Protein AF-A0A849TVD0-F1 (afdb_monomer)

Solvent-accessible surface area (backbone atoms only — not comparable to full-atom values): 4181 Å² total; per-residue (Å²): 132,63,68,66,62,55,52,52,53,52,50,52,52,52,49,52,53,51,51,53,46,41,61,73,60,44,51,60,53,58,52,50,34,46,80,69,67,76,49,68,92,72,81,79,79,86,77,76,86,80,84,80,72,79,79,78,73,79,78,76,80,78,128

Secondary structure (DSSP, 8-state):
--HHHHHHHHHHHHHHHHHHHIIIIIHHHHHHHHHTT-S-SS--PPPP----PPPPP------

Mean predicted aligned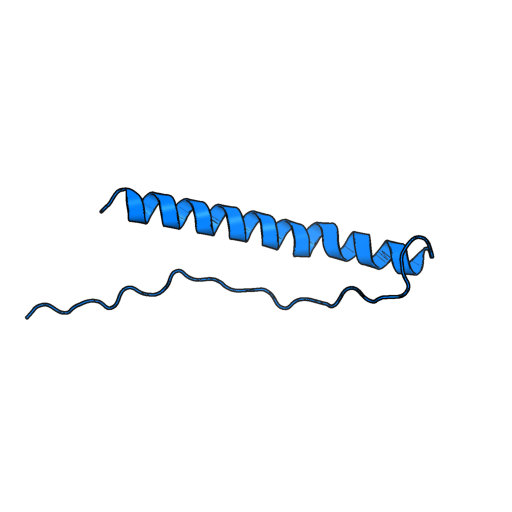 error: 8.77 Å

pLDDT: mean 80.47, std 13.35, range [43.22, 92.44]

Sequence (63 aa):
MNDVGQALGKSVSAYNRAVGSLETRILPAARRFKELGVSSDRDIPVLESAGVVPRKTLTFDIE

Radius of gyration: 18.6 Å; Cα con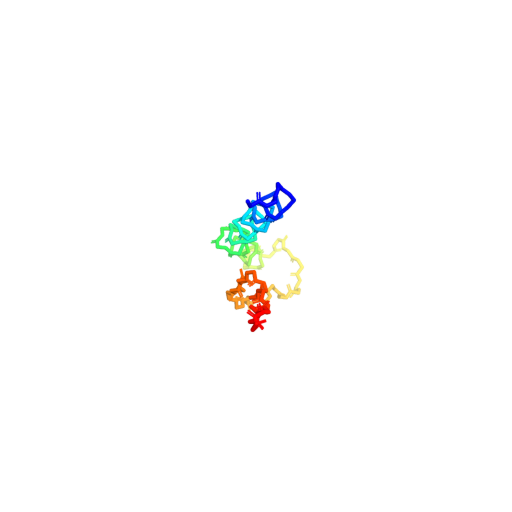tacts (8 Å, |Δi|>4): 18; chains: 1; bounding box: 47×24×43 Å

Foldseek 3Di:
DDPVVVVVVVVVVVVLVVVVCCLPPPLVVVQVCVVVVNDDPDDDDNDDRDDDDPDPPPPPPDD

Structure (mmCIF, N/CA/C/O backbone):
data_AF-A0A849TVD0-F1
#
_entry.id   AF-A0A849TVD0-F1
#
loop_
_atom_s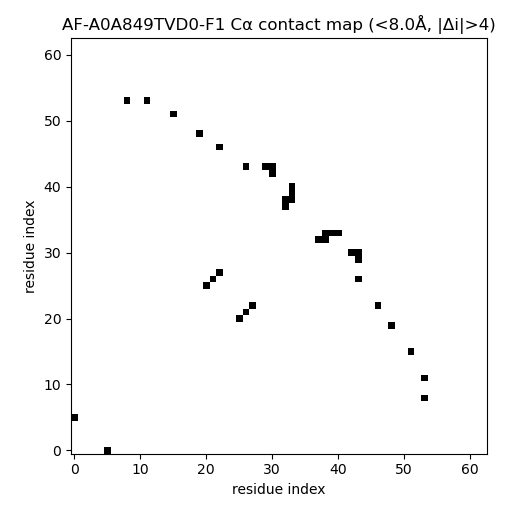ite.group_PDB
_atom_site.id
_atom_site.type_symbol
_atom_site.label_atom_id
_atom_site.label_alt_id
_atom_site.label_comp_id
_atom_site.label_asym_id
_atom_site.label_entity_id
_atom_site.label_seq_id
_atom_site.pdbx_PDB_ins_code
_atom_site.Cartn_x
_atom_site.Cartn_y
_atom_site.Cartn_z
_atom_site.occupancy
_atom_site.B_iso_or_equiv
_atom_site.auth_seq_id
_atom_site.auth_comp_id
_atom_site.auth_asym_id
_atom_site.auth_atom_id
_atom_site.pdbx_PDB_model_num
ATOM 1 N N . MET A 1 1 ? 19.835 -1.415 -23.895 1.00 55.34 1 MET A N 1
ATOM 2 C CA . MET A 1 1 ? 18.679 -1.844 -23.076 1.00 55.34 1 MET A CA 1
ATOM 3 C C . MET A 1 1 ? 17.442 -1.226 -23.713 1.00 55.34 1 MET A C 1
ATOM 5 O O . MET A 1 1 ? 17.457 -0.029 -23.929 1.00 55.34 1 MET A O 1
ATOM 9 N N . ASN A 1 2 ? 16.464 -2.028 -24.133 1.00 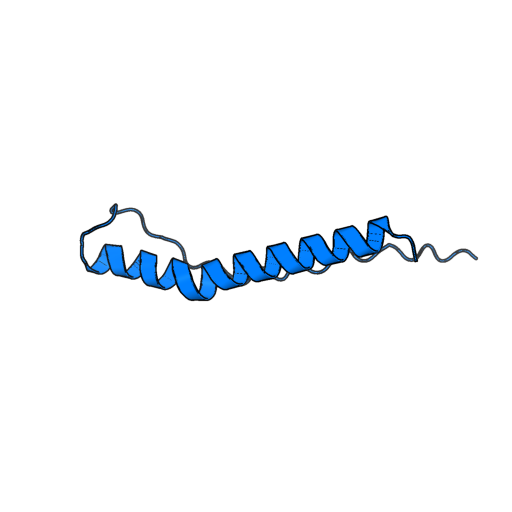81.69 2 ASN A N 1
ATOM 10 C CA . ASN A 1 2 ? 15.271 -1.579 -24.871 1.00 81.69 2 ASN A CA 1
ATOM 11 C C . ASN A 1 2 ? 14.382 -0.657 -23.994 1.00 81.69 2 ASN A C 1
ATOM 13 O O . ASN A 1 2 ? 14.062 -1.031 -22.862 1.00 81.69 2 ASN A O 1
ATOM 17 N N . ASP A 1 3 ? 13.965 0.503 -24.522 1.00 85.31 3 ASP A N 1
ATOM 18 C CA . ASP A 1 3 ? 13.135 1.522 -23.846 1.00 85.31 3 ASP A CA 1
ATOM 19 C C . ASP A 1 3 ? 11.823 0.969 -23.260 1.00 85.31 3 ASP A C 1
ATOM 21 O O . ASP A 1 3 ? 11.406 1.352 -22.163 1.00 85.31 3 ASP A O 1
ATOM 25 N N . VAL A 1 4 ? 11.202 0.001 -23.939 1.00 87.38 4 VAL A N 1
ATOM 26 C CA . VAL A 1 4 ? 9.979 -0.687 -23.492 1.00 87.38 4 VAL A CA 1
ATOM 27 C C . VAL A 1 4 ? 10.219 -1.435 -22.182 1.00 87.38 4 VAL A C 1
ATOM 29 O O . VAL A 1 4 ? 9.396 -1.368 -21.268 1.00 87.38 4 VAL A O 1
ATOM 32 N N . GLY A 1 5 ? 11.364 -2.113 -22.052 1.00 83.62 5 GLY A N 1
ATOM 33 C CA . GLY A 1 5 ? 11.717 -2.837 -20.830 1.00 83.62 5 GLY A CA 1
ATOM 34 C C . GLY A 1 5 ? 11.875 -1.897 -19.634 1.00 83.62 5 GLY A C 1
ATOM 35 O O . GLY A 1 5 ? 11.402 -2.195 -18.536 1.00 83.62 5 GLY A O 1
ATOM 36 N N . GLN A 1 6 ? 12.477 -0.725 -19.854 1.00 85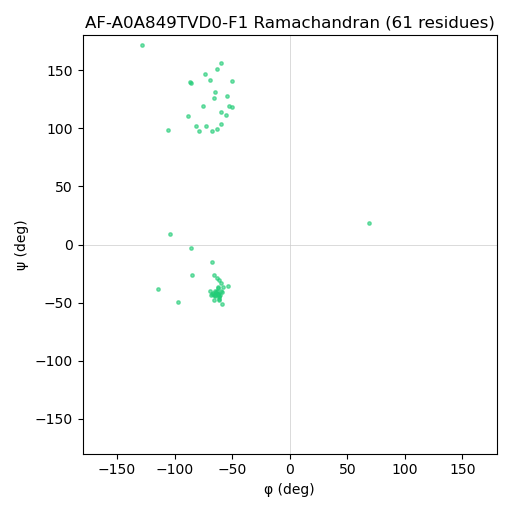.25 6 GLN A N 1
ATOM 37 C CA . GLN A 1 6 ? 12.634 0.282 -18.806 1.00 85.25 6 GLN A CA 1
ATOM 38 C C . GLN A 1 6 ? 11.285 0.893 -18.394 1.00 85.25 6 GLN A C 1
ATOM 40 O O . GLN A 1 6 ? 11.021 1.051 -17.199 1.00 85.25 6 GLN A O 1
ATOM 45 N N . ALA A 1 7 ? 10.427 1.224 -19.363 1.00 89.06 7 ALA A N 1
ATOM 46 C CA . ALA A 1 7 ? 9.097 1.768 -19.097 1.00 89.06 7 ALA A CA 1
ATOM 47 C C . ALA A 1 7 ? 8.235 0.781 -18.296 1.00 89.06 7 ALA A C 1
ATOM 49 O O . ALA A 1 7 ? 7.633 1.163 -17.290 1.00 89.06 7 ALA A O 1
ATOM 50 N N . LEU A 1 8 ? 8.247 -0.500 -18.675 1.00 86.75 8 LEU A N 1
ATOM 51 C CA . LEU A 1 8 ? 7.512 -1.538 -17.957 1.00 86.75 8 LEU A CA 1
ATOM 52 C C . LEU A 1 8 ? 8.020 -1.702 -16.516 1.00 86.75 8 LEU A C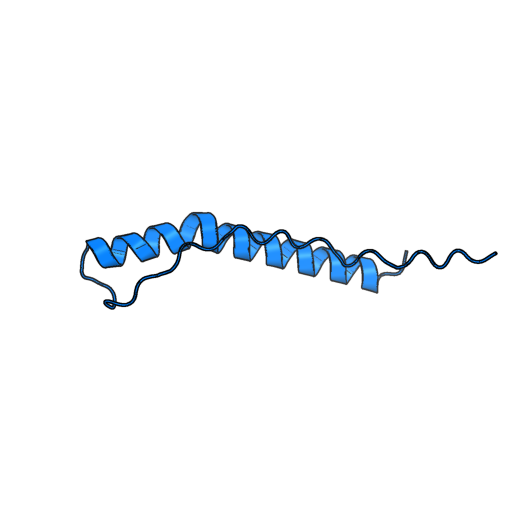 1
ATOM 54 O O . LEU A 1 8 ? 7.216 -1.762 -15.586 1.00 86.75 8 LEU A O 1
ATOM 58 N N . GLY A 1 9 ? 9.342 -1.691 -16.311 1.00 85.50 9 GLY A N 1
ATOM 59 C CA . GLY A 1 9 ? 9.939 -1.743 -14.972 1.00 85.50 9 GLY A CA 1
ATOM 60 C C . GLY A 1 9 ? 9.506 -0.580 -14.069 1.00 85.50 9 GLY A C 1
ATOM 61 O O . GLY A 1 9 ? 9.186 -0.786 -12.892 1.00 85.50 9 GLY A O 1
ATOM 62 N N . LYS A 1 10 ? 9.422 0.639 -14.619 1.00 89.88 10 LYS A N 1
ATOM 63 C CA . LYS A 1 10 ? 8.915 1.817 -13.892 1.00 89.88 10 LYS A CA 1
ATOM 64 C C . LYS A 1 10 ? 7.435 1.670 -13.527 1.00 89.88 10 LYS A C 1
ATOM 66 O O . LYS A 1 10 ? 7.081 1.935 -12.379 1.00 89.88 10 LYS A O 1
ATOM 71 N N . SER A 1 11 ? 6.592 1.210 -14.452 1.00 89.31 11 SER A N 1
ATOM 72 C CA . SER A 1 11 ? 5.158 1.009 -14.199 1.00 89.31 11 SER A CA 1
ATOM 73 C C . SER A 1 11 ? 4.903 -0.013 -13.092 1.00 89.31 11 SER A C 1
ATOM 75 O O . SER A 1 11 ? 4.128 0.261 -12.175 1.00 89.31 11 SER A O 1
ATOM 77 N N . VAL A 1 12 ? 5.604 -1.152 -13.119 1.00 86.81 12 VAL A N 1
ATOM 78 C CA . VAL A 1 12 ? 5.516 -2.169 -12.055 1.00 86.81 12 VAL A CA 1
ATOM 79 C C . VAL A 1 12 ? 5.942 -1.583 -10.708 1.00 86.81 12 VAL A C 1
ATOM 81 O O . VAL A 1 12 ? 5.254 -1.767 -9.706 1.00 86.81 12 VAL A O 1
ATOM 84 N N . SER A 1 13 ? 7.032 -0.812 -10.681 1.00 87.00 13 SER A N 1
ATOM 85 C CA . SER A 1 13 ? 7.510 -0.170 -9.449 1.00 87.00 13 SER A CA 1
ATOM 86 C C . SER A 1 13 ? 6.492 0.825 -8.877 1.00 87.00 13 SER A C 1
ATOM 88 O O . SER A 1 13 ? 6.258 0.847 -7.667 1.00 87.00 13 SER A O 1
ATOM 90 N N . ALA A 1 14 ? 5.861 1.636 -9.733 1.00 91.56 14 ALA A N 1
ATOM 91 C CA . ALA A 1 14 ? 4.833 2.591 -9.323 1.00 91.56 14 ALA A CA 1
ATOM 92 C C . ALA A 1 14 ? 3.576 1.887 -8.788 1.00 91.56 14 ALA A C 1
ATOM 94 O O . ALA A 1 14 ? 3.065 2.271 -7.733 1.00 91.56 14 ALA A O 1
ATOM 95 N N . TYR A 1 15 ? 3.125 0.831 -9.471 1.00 89.81 15 TYR A N 1
ATOM 96 C CA . TYR A 1 15 ? 2.003 0.002 -9.032 1.00 89.81 15 TYR A CA 1
ATOM 97 C C . TYR A 1 15 ? 2.266 -0.611 -7.651 1.00 89.81 15 TYR A C 1
ATOM 99 O O . TYR A 1 15 ? 1.476 -0.408 -6.729 1.00 89.81 15 TYR A O 1
ATOM 107 N N . ASN A 1 16 ? 3.418 -1.264 -7.468 1.00 87.06 16 ASN A N 1
ATOM 108 C CA . ASN A 1 16 ? 3.784 -1.886 -6.193 1.00 87.06 16 ASN A CA 1
ATOM 109 C C . ASN A 1 16 ? 3.835 -0.862 -5.051 1.00 87.06 16 ASN A C 1
ATOM 111 O O . ASN A 1 16 ? 3.361 -1.129 -3.948 1.00 87.06 16 ASN A O 1
ATOM 115 N N . ARG A 1 17 ? 4.356 0.345 -5.309 1.00 88.12 17 ARG A N 1
ATOM 116 C CA . ARG A 1 17 ? 4.375 1.426 -4.313 1.00 88.12 17 ARG A CA 1
ATOM 117 C C . ARG A 1 17 ? 2.966 1.882 -3.920 1.00 88.12 17 ARG A C 1
ATOM 119 O O . ARG A 1 17 ? 2.724 2.158 -2.742 1.00 88.12 17 ARG A O 1
ATOM 126 N N . ALA A 1 18 ? 2.056 1.989 -4.887 1.00 91.50 18 ALA A N 1
ATOM 127 C CA . ALA A 1 18 ? 0.671 2.376 -4.635 1.00 91.50 18 ALA A CA 1
ATOM 128 C C . ALA A 1 18 ? -0.065 1.311 -3.808 1.00 91.50 18 ALA A C 1
ATOM 130 O O . ALA A 1 18 ? -0.658 1.646 -2.781 1.00 91.50 18 ALA A O 1
ATOM 131 N N . VAL A 1 19 ? 0.050 0.037 -4.194 1.00 88.44 19 VAL A N 1
ATOM 132 C CA . VAL A 1 19 ? -0.550 -1.093 -3.466 1.00 88.44 19 VAL A CA 1
ATOM 133 C C . VAL A 1 19 ? 0.013 -1.197 -2.049 1.00 88.44 19 VAL A C 1
ATOM 135 O O . VAL A 1 19 ? -0.757 -1.194 -1.093 1.00 88.44 19 VAL A O 1
ATOM 138 N N . GLY A 1 20 ? 1.337 -1.141 -1.881 1.00 86.94 20 GLY A N 1
ATOM 139 C CA . GLY A 1 20 ? 1.947 -1.162 -0.548 1.00 86.94 20 GLY A CA 1
ATOM 140 C C . GLY A 1 20 ? 1.499 0.012 0.334 1.00 86.94 20 GLY A C 1
ATOM 141 O O . GLY A 1 20 ? 1.321 -0.138 1.543 1.00 86.94 20 GLY A O 1
ATOM 142 N N . SER A 1 21 ? 1.243 1.187 -0.251 1.00 89.56 21 SER A N 1
ATOM 143 C CA . SER A 1 21 ? 0.679 2.327 0.490 1.00 89.56 21 SER A CA 1
ATOM 144 C C . SER A 1 21 ? -0.774 2.083 0.907 1.00 89.56 21 SER A C 1
ATOM 146 O O . SER A 1 21 ? -1.151 2.422 2.029 1.00 89.56 21 SER A O 1
ATOM 148 N N . LEU A 1 22 ? -1.586 1.480 0.034 1.00 91.06 22 LEU A N 1
ATOM 149 C CA . LEU A 1 22 ? -2.968 1.106 0.338 1.00 91.06 22 LEU A CA 1
ATOM 150 C C . LEU A 1 22 ? -3.018 0.096 1.495 1.00 91.06 22 LEU A C 1
ATOM 152 O O . LEU A 1 22 ? -3.756 0.299 2.461 1.00 91.06 22 LEU A O 1
ATOM 156 N N . GLU A 1 23 ? -2.186 -0.941 1.437 1.00 88.12 23 GLU A N 1
ATOM 157 C CA . GLU A 1 23 ? -2.117 -2.005 2.443 1.00 88.12 23 GLU A CA 1
ATOM 158 C C . GLU A 1 23 ? -1.656 -1.505 3.812 1.00 88.12 23 GLU A C 1
ATOM 160 O O . GLU A 1 23 ? -2.237 -1.867 4.836 1.00 88.12 23 GLU A O 1
ATOM 165 N N . THR A 1 24 ? -0.632 -0.650 3.837 1.00 87.94 24 THR A N 1
ATOM 166 C CA . THR A 1 24 ? -0.014 -0.195 5.092 1.00 87.94 24 THR A CA 1
ATOM 167 C C . THR A 1 24 ? -0.723 0.997 5.724 1.00 87.94 24 THR A C 1
ATOM 169 O O . THR A 1 24 ? -0.642 1.168 6.940 1.00 87.94 24 THR A O 1
ATOM 172 N N . ARG A 1 25 ? -1.414 1.835 4.937 1.00 90.44 25 ARG A N 1
ATOM 173 C CA . ARG A 1 25 ? -1.994 3.098 5.435 1.00 90.44 25 ARG A CA 1
ATOM 174 C C . ARG A 1 25 ? -3.513 3.123 5.418 1.00 90.44 25 ARG A C 1
ATOM 176 O O . ARG A 1 25 ? -4.111 3.674 6.336 1.00 90.44 25 ARG A O 1
ATOM 183 N N . ILE A 1 26 ? -4.139 2.547 4.393 1.00 91.56 26 ILE A N 1
ATOM 184 C CA . ILE A 1 26 ? -5.582 2.699 4.167 1.00 91.56 26 ILE A CA 1
ATOM 185 C C . ILE A 1 26 ? -6.363 1.514 4.729 1.00 91.56 26 ILE A C 1
ATOM 187 O O . ILE A 1 26 ? -7.301 1.722 5.496 1.00 91.56 26 ILE A O 1
ATOM 191 N N . LEU A 1 27 ? -5.966 0.275 4.419 1.00 91.62 27 LEU A N 1
ATOM 192 C CA . LEU A 1 27 ? -6.673 -0.916 4.909 1.00 91.62 27 LEU A CA 1
ATOM 193 C C . LEU A 1 27 ? -6.767 -0.996 6.448 1.00 91.62 27 LEU A C 1
ATOM 195 O O . LEU A 1 27 ? -7.821 -1.400 6.943 1.00 91.62 27 LEU A O 1
ATOM 199 N N . PRO A 1 28 ? -5.755 -0.581 7.242 1.00 90.06 28 PRO A N 1
ATOM 200 C CA . PRO A 1 28 ? -5.890 -0.528 8.695 1.00 90.06 28 PRO A CA 1
ATOM 201 C C . PRO A 1 28 ? -6.940 0.487 9.160 1.00 90.06 28 PRO A C 1
ATOM 203 O O . PRO A 1 28 ? -7.701 0.192 10.075 1.00 90.06 28 PRO A O 1
ATOM 206 N N . ALA A 1 29 ? -7.012 1.661 8.526 1.00 90.62 29 ALA A N 1
ATOM 207 C CA . ALA A 1 29 ? -8.021 2.669 8.849 1.00 90.62 29 ALA A CA 1
ATOM 208 C C . ALA A 1 29 ? -9.432 2.183 8.482 1.00 90.62 29 ALA A C 1
ATOM 210 O O . ALA A 1 29 ? -10.355 2.324 9.280 1.00 90.62 29 ALA A O 1
ATOM 211 N N . ALA A 1 30 ? -9.580 1.531 7.326 1.00 91.62 30 ALA A N 1
ATOM 212 C CA . ALA A 1 30 ? -10.846 0.943 6.902 1.00 91.62 30 ALA A CA 1
ATOM 213 C C . ALA A 1 30 ? -11.335 -0.157 7.864 1.00 91.62 30 ALA A C 1
ATOM 215 O O . ALA A 1 30 ? -12.527 -0.231 8.143 1.00 91.62 30 ALA A O 1
ATOM 216 N N . ARG A 1 31 ? -10.429 -0.965 8.439 1.00 90.94 31 ARG A N 1
ATOM 217 C CA . ARG A 1 31 ? -10.784 -1.946 9.484 1.00 90.94 31 ARG A CA 1
ATOM 218 C C . ARG A 1 31 ? -11.337 -1.286 10.751 1.00 90.94 31 ARG A C 1
ATOM 220 O O . ARG A 1 31 ? -12.308 -1.782 11.310 1.00 90.94 31 ARG A O 1
ATOM 227 N N . ARG A 1 32 ? -10.799 -0.130 11.157 1.00 90.12 32 ARG A N 1
ATOM 228 C CA . ARG A 1 32 ? -11.299 0.623 12.326 1.00 90.12 32 ARG A CA 1
ATOM 229 C C . ARG A 1 32 ? -12.716 1.165 12.131 1.00 90.12 32 ARG A C 1
ATOM 231 O O . ARG A 1 32 ? -13.439 1.339 13.101 1.00 90.12 32 ARG A O 1
ATOM 238 N N . PHE A 1 33 ? -13.157 1.404 10.895 1.00 92.44 33 PHE A N 1
ATOM 239 C CA . PHE A 1 33 ? -14.547 1.801 10.639 1.00 92.44 33 PHE A CA 1
ATOM 240 C C . PHE A 1 33 ? -15.557 0.719 11.031 1.00 92.44 33 PHE A C 1
ATOM 242 O O . PHE A 1 33 ? -16.662 1.058 11.458 1.00 92.44 33 PHE A O 1
ATOM 249 N N . LYS A 1 34 ? -15.160 -0.559 10.976 1.00 87.69 34 LYS A N 1
ATOM 250 C CA . LYS A 1 34 ? -15.979 -1.667 11.477 1.00 87.69 34 LYS A CA 1
ATOM 251 C C . LYS A 1 34 ? -16.120 -1.614 12.996 1.00 87.69 34 LYS A C 1
ATOM 253 O O . LYS A 1 34 ? -17.223 -1.760 13.506 1.00 87.69 34 LYS A O 1
ATOM 258 N N . GLU A 1 35 ? -15.032 -1.328 13.711 1.00 86.88 35 GLU A N 1
ATOM 259 C CA . GLU A 1 35 ? -15.040 -1.157 15.175 1.00 86.88 35 GLU A CA 1
ATOM 260 C C . GLU A 1 35 ? -15.943 0.007 15.615 1.00 86.88 35 GLU A C 1
ATOM 262 O O . GLU A 1 35 ? -16.549 -0.040 16.681 1.00 86.88 35 GLU A O 1
ATOM 267 N N . LEU A 1 36 ? -16.067 1.037 14.773 1.00 91.12 36 LEU A N 1
ATOM 268 C CA . LEU A 1 36 ? -16.925 2.201 15.004 1.00 91.12 36 LEU A CA 1
ATOM 269 C C . LEU A 1 36 ? -18.380 2.001 14.545 1.00 91.12 36 LEU A C 1
ATOM 271 O O . LEU A 1 36 ? -19.193 2.908 14.710 1.00 91.12 36 LEU A O 1
ATOM 275 N N . GLY A 1 37 ? -18.716 0.853 13.948 1.00 89.50 37 GLY A N 1
ATOM 276 C CA . GLY A 1 37 ? -20.068 0.560 13.462 1.00 89.50 37 GLY A CA 1
ATOM 277 C C . GLY A 1 37 ? -20.514 1.400 12.258 1.00 89.50 37 GLY A C 1
ATOM 278 O O . GLY A 1 37 ? -21.710 1.498 11.997 1.00 89.50 37 GLY A O 1
ATOM 279 N N . VAL A 1 38 ? -19.581 2.018 11.523 1.00 92.06 38 VAL A N 1
ATOM 280 C CA . VAL A 1 38 ? -19.881 2.897 10.370 1.00 92.06 38 VAL A CA 1
ATOM 281 C C . VAL A 1 38 ? -19.609 2.237 9.010 1.00 92.06 38 VAL A C 1
ATOM 283 O O . VAL A 1 38 ? -19.648 2.902 7.976 1.00 92.06 38 VAL A O 1
ATOM 286 N N . SER A 1 39 ? -19.324 0.932 8.985 1.00 88.75 39 SER A N 1
ATOM 287 C CA . SER A 1 39 ? -19.079 0.153 7.763 1.00 88.75 39 SER A CA 1
ATOM 288 C C . SER A 1 39 ? -19.930 -1.116 7.702 1.00 88.75 39 SER A C 1
ATOM 290 O O . SER A 1 39 ? -20.557 -1.500 8.682 1.00 88.75 39 SER A O 1
ATOM 292 N N . SER A 1 40 ? -19.913 -1.807 6.557 1.00 86.19 40 SER A N 1
ATOM 293 C CA . SER A 1 40 ? -20.553 -3.122 6.416 1.00 86.19 40 SER A CA 1
ATOM 294 C C . SER A 1 40 ? -19.976 -4.164 7.381 1.00 86.19 40 SER A C 1
ATOM 296 O O . SER A 1 40 ? -18.787 -4.103 7.695 1.00 86.19 40 SER A O 1
ATOM 298 N N . ASP A 1 41 ? -20.757 -5.199 7.700 1.00 83.44 41 ASP A N 1
ATOM 299 C CA . ASP A 1 41 ? -20.327 -6.324 8.549 1.00 83.44 41 ASP A CA 1
ATOM 300 C C . ASP A 1 41 ? -19.242 -7.215 7.923 1.00 83.44 41 ASP A C 1
ATOM 302 O O . ASP A 1 41 ? -18.591 -7.999 8.619 1.00 83.44 41 ASP A O 1
ATOM 306 N N . ARG A 1 42 ? -19.016 -7.109 6.608 1.00 86.81 42 ARG A N 1
ATOM 307 C CA . ARG A 1 42 ? -17.994 -7.893 5.908 1.00 86.81 42 ARG A CA 1
ATOM 308 C C . ARG A 1 42 ? -16.595 -7.499 6.383 1.00 86.81 42 ARG A C 1
ATOM 310 O O . ARG A 1 42 ? -16.216 -6.334 6.304 1.00 86.81 42 ARG A O 1
ATOM 317 N N . ASP A 1 43 ? -15.816 -8.489 6.812 1.00 85.69 43 ASP A N 1
ATOM 318 C CA . ASP A 1 43 ? -14.425 -8.273 7.198 1.00 85.69 43 ASP A CA 1
ATOM 319 C C . ASP A 1 43 ? -13.528 -7.938 6.009 1.00 85.69 43 ASP A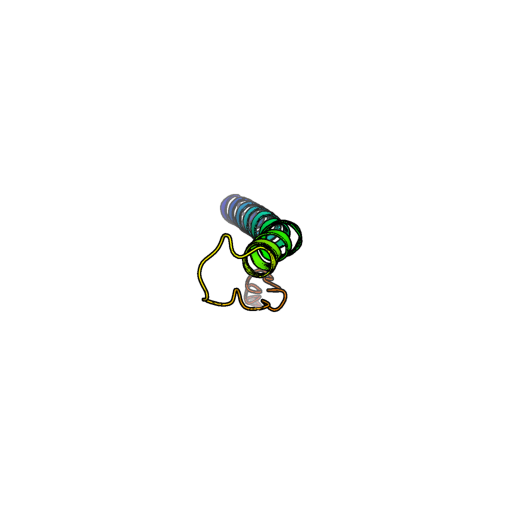 C 1
ATOM 321 O O . ASP A 1 43 ? -13.637 -8.517 4.926 1.00 85.69 43 ASP A O 1
ATOM 325 N N . ILE A 1 44 ? -12.600 -7.013 6.252 1.00 88.88 44 ILE A N 1
ATOM 326 C CA . ILE A 1 44 ? -11.498 -6.723 5.339 1.00 88.88 44 ILE A CA 1
ATOM 327 C C . ILE A 1 44 ? -10.354 -7.675 5.706 1.00 88.88 44 ILE A C 1
ATOM 329 O O . ILE A 1 44 ? -9.758 -7.499 6.777 1.00 88.88 44 ILE A O 1
ATOM 333 N N . PRO A 1 45 ? -10.020 -8.660 4.851 1.00 87.00 45 PRO A N 1
ATOM 334 C CA . PRO A 1 45 ? -8.988 -9.638 5.162 1.00 87.00 45 PRO A CA 1
ATOM 335 C C . PRO A 1 45 ? -7.620 -8.971 5.330 1.00 87.00 45 PRO A C 1
ATOM 337 O O . PRO A 1 45 ? -7.317 -7.933 4.730 1.00 87.00 45 PRO A O 1
ATOM 340 N N . VAL A 1 46 ? -6.780 -9.581 6.163 1.00 83.19 46 VAL A N 1
ATOM 341 C CA . VAL A 1 46 ? -5.359 -9.238 6.219 1.00 83.19 46 VAL A CA 1
ATOM 342 C C . VAL A 1 46 ? -4.704 -9.850 4.989 1.00 83.19 46 VAL A C 1
ATOM 344 O O . VAL A 1 46 ? -4.766 -11.059 4.790 1.00 83.19 46 VAL A O 1
ATOM 347 N N . LEU A 1 47 ? -4.134 -8.997 4.143 1.00 79.62 47 LEU A N 1
ATOM 348 C CA . LEU A 1 47 ? -3.406 -9.424 2.957 1.00 79.62 47 LEU A CA 1
ATOM 349 C C . LEU A 1 47 ? -1.957 -9.719 3.341 1.00 79.62 47 LEU A C 1
ATOM 351 O O . LEU A 1 47 ? -1.357 -8.978 4.123 1.00 79.62 47 LEU A O 1
ATOM 355 N N . GLU A 1 48 ? -1.402 -10.792 2.789 1.00 76.44 48 GLU A N 1
ATOM 356 C CA . GLU A 1 48 ? 0.038 -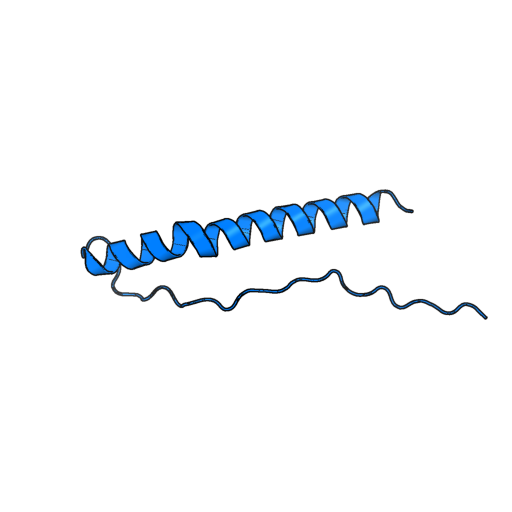11.024 2.839 1.00 76.44 48 GLU A CA 1
ATOM 357 C C . GLU A 1 48 ? 0.749 -10.063 1.884 1.00 76.44 48 GLU A C 1
ATOM 359 O O . GLU A 1 48 ? 0.225 -9.718 0.825 1.00 76.44 48 GLU A O 1
ATOM 364 N N . SER A 1 49 ? 1.957 -9.638 2.259 1.00 69.19 49 SER A N 1
ATOM 365 C CA . SER A 1 49 ? 2.775 -8.759 1.423 1.00 69.19 49 SER A CA 1
ATOM 366 C C . SER A 1 49 ? 3.059 -9.426 0.075 1.00 69.19 49 SER A C 1
ATOM 368 O O . SER A 1 49 ? 3.760 -10.439 0.003 1.00 69.19 49 SER A O 1
ATOM 370 N N . ALA A 1 50 ? 2.532 -8.851 -1.005 1.00 65.44 50 ALA A N 1
ATOM 371 C CA . ALA A 1 50 ? 2.772 -9.351 -2.349 1.00 65.44 50 ALA A CA 1
ATOM 372 C C . ALA A 1 50 ? 4.162 -8.910 -2.844 1.00 65.44 50 ALA A C 1
ATOM 374 O O . ALA A 1 50 ? 4.354 -7.802 -3.348 1.00 65.44 50 ALA A O 1
ATOM 375 N N . GLY A 1 51 ? 5.154 -9.794 -2.732 1.00 64.31 51 GLY A N 1
ATOM 376 C CA . GLY A 1 51 ? 6.446 -9.614 -3.391 1.00 64.31 51 GLY A CA 1
ATOM 377 C C . GLY A 1 51 ? 6.323 -9.849 -4.897 1.00 64.31 51 GLY A C 1
ATOM 378 O O . GLY A 1 51 ? 6.292 -10.993 -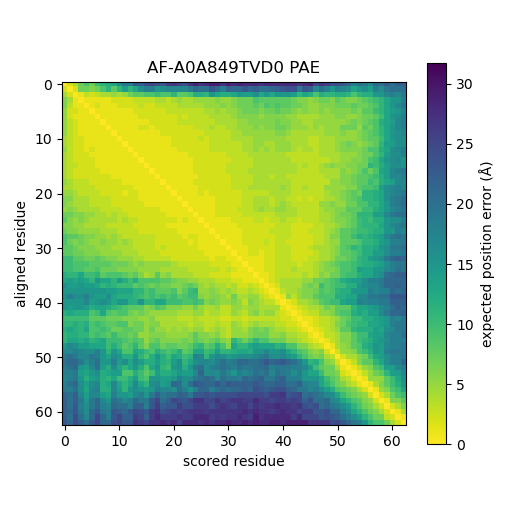5.339 1.00 64.31 51 GLY A O 1
ATOM 379 N N . VAL A 1 52 ? 6.280 -8.786 -5.704 1.00 62.94 52 VAL A N 1
ATOM 380 C CA . VAL A 1 52 ? 6.295 -8.903 -7.173 1.00 62.94 52 VAL A CA 1
ATOM 381 C C . VAL A 1 52 ? 7.664 -8.494 -7.703 1.00 62.94 52 VAL A C 1
ATOM 383 O O . VAL A 1 52 ? 7.958 -7.311 -7.875 1.00 62.94 52 VAL A O 1
ATOM 386 N N . VAL A 1 53 ? 8.505 -9.490 -7.977 1.00 62.19 53 VAL A N 1
ATOM 387 C CA . VAL A 1 53 ? 9.725 -9.320 -8.775 1.00 62.19 53 VAL A CA 1
ATOM 388 C C . VAL A 1 53 ? 9.374 -9.474 -10.258 1.00 62.19 53 VAL A C 1
ATOM 390 O O . VAL A 1 53 ? 8.575 -10.353 -10.596 1.00 62.19 53 VAL A O 1
ATOM 393 N N . PRO A 1 54 ? 9.954 -8.660 -11.164 1.00 59.47 54 PRO A N 1
ATOM 394 C CA . PRO A 1 54 ? 9.822 -8.882 -12.598 1.00 59.47 54 PRO A CA 1
ATOM 395 C C . PRO A 1 54 ? 10.162 -10.335 -12.942 1.00 59.47 54 PRO A C 1
ATOM 397 O O . PRO A 1 54 ? 11.100 -10.902 -12.375 1.00 59.47 54 PRO A O 1
ATOM 400 N N . ARG A 1 55 ? 9.417 -10.936 -13.878 1.00 54.97 55 ARG A N 1
ATOM 401 C CA . ARG A 1 55 ? 9.731 -12.270 -14.407 1.00 54.97 55 ARG A CA 1
ATOM 402 C C . ARG A 1 55 ? 11.204 -12.273 -14.822 1.00 54.97 55 ARG A C 1
ATOM 404 O O . ARG A 1 55 ? 11.574 -11.481 -15.687 1.00 54.97 55 ARG A O 1
ATOM 411 N N . LYS A 1 56 ? 12.036 -13.130 -14.209 1.00 57.75 56 LYS A N 1
ATOM 412 C CA . LYS A 1 56 ? 13.415 -13.334 -14.673 1.00 57.75 56 LYS A CA 1
ATOM 413 C C . LYS A 1 56 ? 13.334 -13.665 -16.160 1.00 57.75 56 LYS A C 1
ATOM 415 O O . LYS A 1 56 ? 12.672 -14.631 -16.540 1.00 57.75 56 LYS A O 1
ATOM 420 N N . THR A 1 57 ? 13.948 -12.833 -16.994 1.00 57.47 57 THR A N 1
ATOM 421 C CA . THR A 1 57 ? 14.201 -13.190 -18.386 1.00 57.47 57 THR A CA 1
ATOM 422 C C . THR A 1 57 ? 14.955 -14.509 -18.371 1.00 57.47 57 THR A C 1
ATOM 424 O O . THR A 1 57 ? 15.945 -14.628 -17.649 1.00 57.47 57 THR A O 1
ATOM 427 N N . LEU A 1 58 ? 14.470 -15.495 -19.127 1.00 63.09 58 LEU A N 1
ATOM 428 C CA . LEU A 1 58 ? 15.300 -16.633 -19.493 1.00 63.09 58 LEU A CA 1
ATOM 429 C C . LEU A 1 58 ? 16.525 -16.019 -20.171 1.00 63.09 58 LEU A C 1
ATOM 431 O O . LEU A 1 58 ? 16.387 -15.363 -21.206 1.00 63.09 58 LEU A O 1
ATOM 435 N N . THR A 1 59 ? 17.688 -16.110 -19.532 1.00 56.62 59 THR A N 1
ATOM 436 C CA . THR A 1 59 ? 18.948 -15.922 -20.236 1.00 56.62 59 THR A CA 1
ATOM 437 C C . THR A 1 59 ? 18.945 -17.006 -21.297 1.00 56.62 59 THR A C 1
ATOM 439 O O . THR A 1 59 ? 19.047 -18.188 -20.988 1.00 56.62 59 THR A O 1
ATOM 442 N N . PHE A 1 60 ? 18.670 -16.621 -22.541 1.00 59.09 60 PHE A N 1
ATOM 443 C CA . PHE A 1 60 ? 19.046 -17.463 -23.656 1.00 59.09 60 PHE A CA 1
ATOM 444 C C . PHE A 1 60 ? 20.567 -17.422 -23.649 1.00 59.09 60 PHE A C 1
ATOM 446 O O . PHE A 1 60 ? 21.154 -16.425 -24.067 1.00 59.09 60 PHE A O 1
ATOM 453 N N . ASP A 1 61 ? 21.180 -18.446 -23.061 1.00 55.81 61 ASP A N 1
ATOM 454 C CA . ASP A 1 61 ? 22.588 -18.722 -23.284 1.00 55.81 61 ASP A CA 1
ATOM 455 C C . ASP A 1 61 ? 22.693 -19.054 -24.774 1.00 55.81 61 ASP A C 1
ATOM 457 O O . ASP A 1 61 ? 22.266 -20.113 -25.232 1.00 55.81 61 ASP A O 1
ATOM 461 N N . ILE A 1 62 ? 23.105 -18.056 -25.554 1.00 52.31 62 ILE A N 1
ATOM 462 C CA . ILE A 1 62 ? 23.481 -18.247 -26.947 1.00 52.31 62 ILE A CA 1
ATOM 463 C C . ILE A 1 62 ? 24.919 -18.761 -26.885 1.00 52.31 62 ILE A C 1
ATOM 465 O O . ILE A 1 62 ? 25.827 -17.979 -26.598 1.00 52.31 62 ILE A O 1
ATOM 469 N N . GLU A 1 63 ? 25.083 -20.075 -27.057 1.00 43.22 63 GLU A N 1
ATOM 470 C CA . GLU A 1 63 ? 26.354 -20.684 -27.485 1.00 43.22 63 GLU A CA 1
ATOM 471 C C . GLU A 1 63 ? 26.793 -20.132 -28.847 1.00 43.22 63 GLU A C 1
ATOM 473 O O . GLU A 1 63 ? 25.919 -19.945 -29.730 1.00 43.22 63 GLU A O 1
#